Protein AF-A0A6M5YU17-F1 (afdb_monomer_lite)

Organism: NCBI:txid2774151

Radius of gyration: 11.87 Å; chains: 1; bounding box: 33×22×38 Å

InterPro domains:
  IPR011989 Armadillo-like helical [G3DSA:1.25.10.10] (2-87)
  IPR016024 Armadillo-type fold [SSF48371] (5-81)

Structure (mmCIF, N/CA/C/O backbone):
data_AF-A0A6M5YU17-F1
#
_entry.id   AF-A0A6M5YU17-F1
#
loop_
_atom_site.group_PDB
_atom_site.id
_atom_site.type_symbol
_atom_site.label_atom_id
_atom_site.label_alt_id
_atom_site.label_comp_id
_atom_site.label_asym_id
_atom_site.label_entity_id
_atom_site.label_seq_id
_atom_site.pdbx_PDB_ins_code
_atom_site.Cartn_x
_atom_site.Cartn_y
_atom_site.Cartn_z
_atom_site.occupancy
_atom_site.B_iso_or_equiv
_atom_site.auth_seq_id
_atom_site.auth_comp_id
_atom_site.auth_asym_id
_atom_site.auth_atom_id
_atom_site.pdbx_PDB_model_num
ATOM 1 N N . MET A 1 1 ? -2.323 -1.596 -20.348 1.00 61.62 1 MET A N 1
ATOM 2 C CA . MET A 1 1 ? -2.208 -1.552 -18.873 1.00 61.62 1 MET A CA 1
ATOM 3 C C . MET A 1 1 ? -1.343 -2.738 -18.456 1.00 61.62 1 MET A C 1
ATOM 5 O O . MET A 1 1 ? -1.587 -3.822 -18.966 1.00 61.62 1 MET A O 1
ATOM 9 N N . THR A 1 2 ? -0.286 -2.546 -17.660 1.00 80.69 2 THR A N 1
ATOM 10 C CA . THR A 1 2 ? 0.601 -3.650 -17.232 1.00 80.69 2 THR A CA 1
ATOM 11 C C . THR A 1 2 ? -0.138 -4.615 -16.304 1.00 80.69 2 THR A C 1
ATOM 13 O O . THR A 1 2 ? -1.064 -4.202 -15.605 1.00 80.69 2 THR A O 1
ATOM 16 N N . ALA A 1 3 ? 0.244 -5.896 -16.306 1.00 94.50 3 ALA A N 1
ATOM 17 C CA . ALA A 1 3 ? -0.395 -6.911 -15.470 1.00 94.50 3 ALA A CA 1
ATOM 18 C C . ALA A 1 3 ? -0.252 -6.579 -13.968 1.00 94.50 3 ALA A C 1
ATOM 20 O O . ALA A 1 3 ? 0.802 -6.071 -13.572 1.00 94.50 3 ALA A O 1
ATOM 21 N N . PRO A 1 4 ? -1.250 -6.891 -13.118 1.00 95.06 4 PRO A N 1
ATOM 22 C CA . PRO A 1 4 ? -1.158 -6.667 -11.672 1.00 95.06 4 PRO A CA 1
ATOM 23 C C . PRO A 1 4 ? 0.091 -7.291 -11.034 1.00 95.06 4 PRO A C 1
ATOM 25 O O . PRO A 1 4 ? 0.759 -6.646 -10.233 1.00 95.06 4 PRO A O 1
ATOM 28 N N . SER A 1 5 ? 0.488 -8.486 -11.480 1.00 95.88 5 SER A N 1
ATOM 29 C CA . SER A 1 5 ? 1.709 -9.173 -11.032 1.00 95.88 5 SER A CA 1
ATOM 30 C C . SER A 1 5 ? 2.994 -8.374 -11.289 1.00 95.88 5 SER A C 1
ATOM 32 O O . SER A 1 5 ? 3.895 -8.338 -10.447 1.00 95.88 5 SER A O 1
ATOM 34 N N . ALA A 1 6 ? 3.077 -7.681 -12.428 1.00 97.50 6 ALA A N 1
ATOM 35 C CA . ALA A 1 6 ? 4.199 -6.799 -12.734 1.00 97.50 6 ALA A CA 1
ATOM 36 C C . ALA A 1 6 ? 4.206 -5.569 -11.812 1.00 97.50 6 ALA A C 1
ATOM 38 O O . ALA A 1 6 ? 5.269 -5.145 -11.362 1.00 97.50 6 ALA A O 1
ATOM 39 N N . ARG A 1 7 ? 3.026 -5.024 -11.484 1.00 97.62 7 ARG A N 1
ATOM 40 C CA . ARG A 1 7 ? 2.893 -3.884 -10.562 1.00 97.62 7 ARG A CA 1
ATOM 41 C C . ARG A 1 7 ? 3.228 -4.264 -9.119 1.00 97.62 7 ARG A C 1
ATOM 43 O O . ARG A 1 7 ? 3.939 -3.510 -8.466 1.00 97.62 7 ARG A O 1
ATOM 50 N N . LEU A 1 8 ? 2.832 -5.454 -8.664 1.00 97.25 8 LEU A N 1
ATOM 51 C CA . LEU A 1 8 ? 3.252 -6.018 -7.374 1.00 97.25 8 LEU A CA 1
ATOM 52 C C . LEU A 1 8 ? 4.772 -6.156 -7.288 1.00 97.25 8 LEU A C 1
ATOM 54 O O . LEU A 1 8 ? 5.392 -5.706 -6.327 1.00 97.25 8 LEU A O 1
ATOM 58 N N . THR A 1 9 ? 5.380 -6.735 -8.326 1.00 97.56 9 THR A N 1
ATOM 59 C CA . THR A 1 9 ? 6.836 -6.911 -8.391 1.00 97.56 9 THR A CA 1
ATOM 60 C C . THR A 1 9 ? 7.554 -5.562 -8.352 1.00 97.56 9 THR A C 1
ATOM 62 O O . THR A 1 9 ? 8.539 -5.412 -7.633 1.00 97.56 9 THR A O 1
ATOM 65 N N . ALA A 1 10 ? 7.041 -4.562 -9.073 1.00 97.00 10 ALA A N 1
ATOM 66 C CA . ALA A 1 10 ? 7.584 -3.208 -9.059 1.00 97.00 10 ALA A CA 1
ATOM 67 C C . ALA A 1 10 ? 7.441 -2.537 -7.682 1.00 97.00 10 ALA A C 1
ATOM 69 O O . ALA A 1 10 ? 8.416 -1.982 -7.180 1.00 97.00 10 ALA A O 1
ATOM 70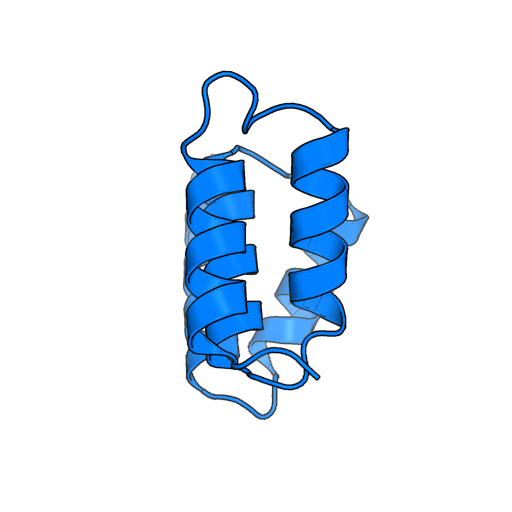 N N . ALA A 1 11 ? 6.266 -2.621 -7.049 1.00 97.44 11 ALA A N 1
ATOM 71 C CA . ALA A 1 11 ? 6.030 -2.068 -5.715 1.00 97.44 11 ALA A CA 1
ATOM 72 C C . ALA A 1 11 ? 6.988 -2.673 -4.680 1.00 97.44 11 ALA A C 1
ATOM 74 O O . ALA A 1 11 ? 7.626 -1.941 -3.921 1.00 97.44 11 ALA A O 1
ATOM 75 N N . LYS A 1 12 ? 7.162 -3.998 -4.717 1.00 97.38 12 LYS A N 1
ATOM 76 C CA . LYS A 1 12 ? 8.113 -4.705 -3.861 1.00 97.38 12 LYS A CA 1
ATOM 77 C C . LYS A 1 12 ? 9.555 -4.277 -4.127 1.00 97.38 12 LYS A C 1
ATOM 79 O O . LYS A 1 12 ? 10.268 -3.936 -3.193 1.00 97.38 12 LYS A O 1
ATOM 84 N N . ALA A 1 13 ? 9.979 -4.240 -5.390 1.00 97.25 13 ALA A N 1
ATOM 85 C CA . ALA A 1 13 ? 11.340 -3.844 -5.755 1.00 97.25 13 ALA A CA 1
ATOM 86 C C . ALA A 1 13 ? 11.669 -2.400 -5.335 1.00 97.25 13 ALA A C 1
ATOM 88 O O . ALA A 1 13 ? 12.788 -2.124 -4.903 1.00 97.25 13 ALA A O 1
ATOM 89 N N . LEU A 1 14 ? 10.697 -1.486 -5.432 1.00 96.75 14 LEU A N 1
ATOM 90 C CA . LEU A 1 14 ? 10.842 -0.118 -4.937 1.00 96.75 14 LEU A CA 1
ATOM 91 C C . LEU A 1 14 ? 11.006 -0.090 -3.414 1.00 96.75 14 LEU A C 1
ATOM 93 O O . LEU A 1 14 ? 11.915 0.576 -2.922 1.00 96.75 14 LEU A O 1
ATOM 97 N N . ALA A 1 15 ? 10.157 -0.813 -2.680 1.00 96.44 15 ALA A N 1
ATOM 98 C CA . ALA A 1 15 ? 10.177 -0.832 -1.221 1.00 96.44 15 ALA A CA 1
ATOM 99 C C . ALA A 1 15 ? 11.437 -1.500 -0.642 1.00 96.44 15 ALA A C 1
ATOM 101 O O . ALA A 1 15 ? 12.019 -0.980 0.307 1.00 96.44 15 ALA A O 1
ATOM 102 N N . ASP A 1 16 ? 11.876 -2.613 -1.231 1.00 96.00 16 ASP A N 1
ATOM 103 C CA . ASP A 1 16 ? 13.027 -3.400 -0.763 1.00 96.00 16 ASP A CA 1
ATOM 104 C C . ASP A 1 16 ? 14.375 -2.818 -1.237 1.00 96.00 16 ASP A C 1
ATOM 106 O O . ASP A 1 16 ? 15.446 -3.227 -0.782 1.00 96.00 16 ASP A O 1
ATOM 110 N N . GLY A 1 17 ? 14.349 -1.865 -2.174 1.00 93.94 17 GLY A N 1
ATOM 111 C CA . GLY A 1 17 ? 15.548 -1.238 -2.715 1.00 93.94 17 GLY A CA 1
ATOM 112 C C . GLY A 1 17 ? 16.325 -0.424 -1.673 1.00 93.94 17 GLY A C 1
ATOM 113 O O . GLY A 1 17 ? 15.771 0.084 -0.701 1.00 93.94 17 GLY A O 1
ATOM 114 N N . ARG A 1 18 ? 17.624 -0.194 -1.928 1.00 90.75 18 ARG A N 1
ATOM 115 C CA . ARG A 1 18 ? 18.516 0.619 -1.063 1.00 90.75 18 ARG A CA 1
ATOM 116 C C . ARG A 1 18 ? 17.923 1.989 -0.692 1.00 90.75 18 ARG A C 1
ATOM 118 O O . ARG A 1 18 ? 18.201 2.508 0.382 1.00 90.75 18 ARG A O 1
ATOM 125 N N . HIS A 1 19 ? 17.123 2.567 -1.587 1.00 90.19 19 HIS A N 1
ATOM 126 C CA . HIS A 1 19 ? 16.490 3.879 -1.430 1.00 90.19 19 HIS A CA 1
ATOM 127 C C . HIS A 1 19 ? 14.976 3.789 -1.160 1.00 90.19 19 HIS A C 1
ATOM 129 O O . HIS A 1 19 ? 14.262 4.777 -1.341 1.00 90.19 19 HIS A O 1
ATOM 135 N N . GLY A 1 20 ? 14.474 2.628 -0.729 1.00 88.88 20 GLY A N 1
ATOM 136 C CA . GLY A 1 20 ? 13.042 2.378 -0.552 1.00 88.88 20 GLY A CA 1
ATOM 137 C C . GLY A 1 20 ? 12.366 3.301 0.461 1.00 88.88 20 GLY A C 1
ATOM 138 O O . GLY A 1 20 ? 11.202 3.651 0.311 1.00 88.88 20 GLY A O 1
ATOM 139 N N . SER A 1 21 ? 13.111 3.795 1.453 1.00 92.12 21 SER A N 1
ATOM 140 C CA . SER A 1 21 ? 12.581 4.703 2.481 1.00 92.12 21 SER A CA 1
ATOM 141 C C . SER A 1 21 ? 12.525 6.180 2.072 1.00 92.12 21 SER A C 1
ATOM 143 O O . SER A 1 21 ? 12.104 7.001 2.891 1.00 92.12 21 SER A O 1
ATOM 145 N N . THR A 1 22 ? 12.946 6.533 0.851 1.00 96.12 22 THR A N 1
ATOM 146 C CA . THR A 1 22 ? 12.886 7.918 0.352 1.00 96.12 22 THR A CA 1
ATOM 147 C C . THR A 1 22 ? 11.446 8.393 0.160 1.00 96.12 22 THR A C 1
ATOM 149 O O . THR A 1 22 ? 10.545 7.603 -0.130 1.00 96.12 22 THR A O 1
ATOM 152 N N . ASP A 1 23 ? 11.230 9.706 0.265 1.00 95.38 23 ASP A N 1
ATOM 153 C CA . ASP A 1 23 ? 9.898 10.301 0.095 1.00 95.38 23 ASP A CA 1
ATOM 154 C C . ASP A 1 23 ? 9.328 10.070 -1.308 1.00 95.38 23 ASP A C 1
ATOM 156 O O . ASP A 1 23 ? 8.128 9.858 -1.456 1.00 95.38 23 ASP A O 1
ATOM 160 N N . GLY A 1 24 ? 10.185 10.021 -2.334 1.00 95.81 24 GLY A N 1
ATOM 161 C CA . GLY A 1 24 ? 9.771 9.694 -3.699 1.00 95.81 24 GLY A CA 1
ATOM 162 C C . GLY A 1 24 ? 9.182 8.285 -3.811 1.00 95.81 24 GLY A C 1
ATOM 163 O O . GLY A 1 24 ? 8.102 8.113 -4.372 1.00 95.81 24 GLY A O 1
ATOM 164 N N . VAL A 1 25 ? 9.844 7.280 -3.226 1.00 97.12 25 VAL A N 1
ATOM 165 C CA . VAL A 1 25 ? 9.332 5.899 -3.225 1.00 97.12 25 VAL A CA 1
ATOM 166 C C . VAL A 1 25 ? 8.033 5.801 -2.431 1.00 97.12 25 VAL A C 1
ATOM 168 O O . VAL A 1 25 ? 7.060 5.228 -2.922 1.00 97.12 25 VAL A O 1
ATOM 171 N N . LYS A 1 26 ? 7.975 6.409 -1.241 1.00 97.75 26 LYS A N 1
ATOM 172 C CA . LYS A 1 26 ? 6.746 6.453 -0.436 1.00 97.75 26 LYS A CA 1
ATOM 173 C C . LYS A 1 26 ? 5.604 7.142 -1.186 1.00 97.75 26 LYS A C 1
ATOM 175 O O . LYS A 1 26 ? 4.485 6.647 -1.153 1.00 97.75 26 LYS A O 1
ATOM 180 N N . GLY A 1 27 ? 5.875 8.226 -1.909 1.00 97.62 27 GLY A N 1
ATOM 181 C CA . GLY A 1 27 ? 4.882 8.913 -2.737 1.00 97.62 27 GLY A CA 1
ATOM 182 C C . GLY A 1 27 ? 4.313 8.019 -3.840 1.00 97.62 27 GLY A C 1
ATOM 183 O O . GLY A 1 27 ? 3.097 7.916 -3.981 1.00 97.62 27 GLY A O 1
ATOM 184 N N . VAL A 1 28 ? 5.177 7.308 -4.572 1.00 97.75 28 VAL A N 1
ATOM 185 C CA . VAL A 1 28 ? 4.753 6.379 -5.636 1.00 97.75 28 VAL A CA 1
ATOM 186 C C . VAL A 1 28 ? 3.927 5.222 -5.073 1.00 97.75 28 VAL A C 1
ATOM 188 O O . VAL A 1 28 ? 2.856 4.914 -5.597 1.00 97.75 28 VAL A O 1
ATOM 191 N N . LEU A 1 29 ? 4.391 4.600 -3.987 1.00 98.19 29 LEU A N 1
ATOM 192 C CA . LEU A 1 29 ? 3.653 3.525 -3.324 1.00 98.19 29 LEU A CA 1
ATOM 193 C C . LEU A 1 29 ? 2.311 4.022 -2.779 1.00 98.19 29 LEU A C 1
ATOM 195 O O . LEU A 1 29 ? 1.320 3.304 -2.862 1.00 98.19 29 LEU A O 1
ATOM 199 N N . PHE A 1 30 ? 2.251 5.249 -2.258 1.00 98.44 30 PHE A N 1
ATOM 200 C CA . PHE A 1 30 ? 1.010 5.817 -1.741 1.00 98.44 30 PHE A CA 1
ATOM 201 C C . PHE A 1 30 ? -0.005 6.087 -2.849 1.00 98.44 30 PHE A C 1
ATOM 203 O O . PHE A 1 30 ? -1.169 5.722 -2.709 1.00 98.44 30 PHE A O 1
ATOM 210 N N . GLN A 1 31 ? 0.438 6.612 -3.990 1.00 98.25 31 GLN A N 1
ATOM 211 C CA . GLN A 1 31 ? -0.431 6.775 -5.152 1.00 98.25 31 GLN A CA 1
ATOM 212 C C . GLN A 1 31 ? -0.999 5.427 -5.630 1.00 98.25 31 GLN A C 1
ATOM 214 O O . GLN A 1 31 ? -2.184 5.331 -5.948 1.00 98.25 31 GLN A O 1
ATOM 219 N N . ALA A 1 32 ? -0.179 4.371 -5.645 1.00 98.06 32 ALA A N 1
ATOM 220 C CA . ALA A 1 32 ? -0.634 3.026 -5.996 1.00 98.06 32 ALA A CA 1
ATOM 221 C C . ALA A 1 32 ? -1.616 2.453 -4.958 1.00 98.06 32 ALA A C 1
ATOM 223 O O . ALA A 1 32 ? -2.639 1.894 -5.346 1.00 98.06 32 ALA A O 1
ATOM 224 N N . ALA A 1 33 ? -1.375 2.664 -3.660 1.00 98.25 33 ALA A N 1
ATOM 225 C CA . ALA A 1 33 ? -2.309 2.288 -2.596 1.00 98.25 33 ALA A CA 1
ATOM 226 C C . ALA A 1 33 ? -3.693 2.940 -2.764 1.00 98.25 33 ALA A C 1
ATOM 228 O O . ALA A 1 33 ? -4.702 2.323 -2.442 1.00 98.25 33 ALA A O 1
ATOM 229 N N . GLN A 1 34 ? -3.751 4.159 -3.307 1.00 98.06 34 GLN A N 1
ATOM 230 C CA . GLN A 1 34 ? -5.002 4.888 -3.512 1.00 98.06 34 GLN A CA 1
ATOM 231 C C . GLN A 1 34 ? -5.741 4.502 -4.797 1.00 98.06 34 GLN A C 1
ATOM 233 O O . GLN A 1 34 ? -6.969 4.488 -4.807 1.00 98.06 34 GLN A O 1
ATOM 238 N N . LEU A 1 35 ? -5.010 4.258 -5.889 1.00 97.19 35 LEU A N 1
ATOM 239 C CA . LEU A 1 35 ? -5.582 4.290 -7.240 1.00 97.19 35 LEU A CA 1
ATOM 240 C C . LEU A 1 35 ? -5.410 2.996 -8.037 1.00 97.19 35 LEU A C 1
ATOM 242 O O . LEU A 1 35 ? -5.974 2.897 -9.128 1.00 97.19 35 LEU A O 1
ATOM 246 N N . ASP A 1 36 ? -4.631 2.016 -7.562 1.00 98.00 36 ASP A N 1
ATOM 247 C CA . ASP A 1 36 ? -4.444 0.793 -8.343 1.00 98.00 36 ASP A CA 1
ATOM 248 C C . ASP A 1 36 ? -5.775 0.027 -8.468 1.00 98.00 36 ASP A C 1
ATOM 250 O O . ASP A 1 36 ? -6.440 -0.228 -7.459 1.00 98.00 36 ASP A O 1
ATOM 254 N N . PRO A 1 37 ? -6.192 -0.367 -9.687 1.00 96.62 37 PRO A N 1
ATOM 255 C CA . PRO A 1 37 ? -7.458 -1.070 -9.869 1.00 96.62 37 PRO A CA 1
ATOM 256 C C . PRO A 1 37 ? -7.453 -2.476 -9.251 1.00 96.62 37 PRO A C 1
ATOM 258 O O . PRO A 1 37 ? -8.517 -3.034 -9.004 1.00 96.62 37 PRO A O 1
ATOM 261 N N . CYS A 1 38 ? -6.281 -3.061 -8.996 1.00 97.75 38 CYS A N 1
ATOM 262 C CA . CYS A 1 38 ? -6.150 -4.355 -8.340 1.00 97.75 38 CYS A CA 1
ATOM 263 C C . CYS A 1 38 ? -6.008 -4.171 -6.824 1.00 97.75 38 CYS A C 1
ATOM 265 O O . CYS A 1 38 ? -5.072 -3.518 -6.361 1.00 97.75 38 CYS A O 1
ATOM 267 N N . GLY A 1 39 ? -6.914 -4.777 -6.052 1.00 98.19 39 GLY A N 1
ATOM 268 C CA . GLY A 1 39 ? -6.878 -4.705 -4.590 1.00 98.19 39 GLY A CA 1
ATOM 269 C C . GLY A 1 39 ? -5.612 -5.304 -3.984 1.00 98.19 39 GLY A C 1
ATOM 270 O O . GLY A 1 39 ? -5.032 -4.695 -3.092 1.00 98.19 39 GLY A O 1
ATOM 271 N N . GLU A 1 40 ? -5.094 -6.398 -4.547 1.00 98.25 40 GLU A N 1
ATOM 272 C CA . GLU A 1 40 ? -3.828 -6.999 -4.107 1.00 98.25 40 GLU A CA 1
ATOM 273 C C . GLU A 1 40 ? -2.656 -6.005 -4.199 1.00 98.25 40 GLU A C 1
ATOM 275 O O . GLU A 1 40 ? -1.843 -5.901 -3.278 1.00 98.25 40 GLU A O 1
ATOM 280 N N . VAL A 1 41 ? -2.591 -5.211 -5.277 1.00 98.44 41 VAL A N 1
ATOM 281 C CA . VAL A 1 41 ? -1.561 -4.169 -5.431 1.00 98.44 41 VAL A CA 1
ATOM 282 C C . VAL A 1 41 ? -1.746 -3.075 -4.381 1.00 98.44 41 VAL A C 1
ATOM 284 O O . VAL A 1 41 ? -0.769 -2.685 -3.738 1.00 98.44 41 VAL A O 1
ATOM 287 N N . ARG A 1 42 ? -2.985 -2.606 -4.164 1.00 98.62 42 ARG A N 1
ATOM 288 C CA . ARG A 1 42 ? -3.271 -1.597 -3.131 1.00 98.62 42 ARG A CA 1
ATOM 289 C C . ARG A 1 42 ? -2.852 -2.091 -1.743 1.00 98.62 42 ARG A C 1
ATOM 291 O O . ARG A 1 42 ? -2.138 -1.384 -1.030 1.00 98.62 42 ARG A O 1
ATOM 298 N N . ALA A 1 43 ? -3.229 -3.319 -1.392 1.00 98.69 43 ALA A N 1
ATOM 299 C CA . ALA A 1 43 ? -2.903 -3.964 -0.124 1.00 98.69 43 ALA A CA 1
ATOM 300 C C . ALA A 1 43 ? -1.385 -4.077 0.086 1.00 98.69 43 ALA A C 1
ATOM 302 O O . ALA A 1 43 ? -0.867 -3.646 1.120 1.00 98.69 43 ALA A O 1
ATOM 303 N N . ALA A 1 44 ? -0.652 -4.565 -0.921 1.00 98.44 44 ALA A N 1
ATOM 304 C CA . ALA A 1 44 ? 0.804 -4.666 -0.868 1.00 98.44 44 ALA A CA 1
ATOM 305 C C . ALA A 1 44 ? 1.464 -3.296 -0.640 1.00 98.44 44 ALA A C 1
ATOM 307 O O . ALA A 1 44 ? 2.353 -3.159 0.204 1.00 98.44 44 ALA A O 1
ATOM 308 N N . CYS A 1 45 ? 1.002 -2.255 -1.339 1.00 98.56 45 CYS A N 1
ATOM 309 C CA . CYS A 1 45 ? 1.504 -0.896 -1.154 1.00 98.56 45 CYS A CA 1
ATOM 310 C C . CYS A 1 45 ? 1.261 -0.367 0.269 1.00 98.56 45 CYS A C 1
ATOM 312 O O . CYS A 1 45 ? 2.181 0.209 0.853 1.00 98.56 45 CYS A O 1
ATOM 314 N N . ILE A 1 46 ? 0.088 -0.613 0.869 1.00 98.38 46 ILE A N 1
ATOM 315 C CA . ILE A 1 46 ? -0.193 -0.266 2.276 1.00 98.38 46 ILE A CA 1
ATOM 316 C C . ILE A 1 46 ? 0.805 -0.961 3.214 1.00 98.38 46 ILE A C 1
ATOM 318 O O . ILE A 1 46 ? 1.409 -0.310 4.075 1.00 98.38 46 ILE A O 1
ATOM 322 N N . THR A 1 47 ? 1.034 -2.264 3.031 1.00 97.75 47 THR A N 1
ATOM 323 C CA . THR A 1 47 ? 1.984 -3.035 3.849 1.00 97.75 47 THR A CA 1
ATOM 324 C C . THR A 1 47 ? 3.417 -2.511 3.722 1.00 97.75 47 THR A C 1
ATOM 326 O O . THR A 1 47 ? 4.113 -2.347 4.735 1.00 97.75 47 THR A O 1
ATOM 329 N N . HIS A 1 48 ? 3.866 -2.205 2.502 1.00 97.62 48 HIS A N 1
ATOM 330 C CA . HIS A 1 48 ? 5.196 -1.649 2.260 1.00 97.62 48 HIS A CA 1
ATOM 331 C C . HIS A 1 48 ? 5.357 -0.271 2.905 1.00 97.62 48 HIS A C 1
ATOM 333 O O . HIS A 1 48 ? 6.319 -0.056 3.642 1.00 97.62 48 HIS A O 1
ATOM 339 N N . LEU A 1 49 ? 4.390 0.634 2.733 1.00 97.12 49 LEU A N 1
ATOM 340 C CA . LEU A 1 49 ? 4.412 1.965 3.350 1.00 97.12 49 LEU A CA 1
ATOM 341 C C . LEU A 1 49 ? 4.503 1.901 4.877 1.00 97.12 49 LEU A C 1
ATOM 343 O O . LEU A 1 49 ? 5.293 2.631 5.478 1.00 97.12 49 LEU A O 1
ATOM 347 N N . CYS A 1 50 ? 3.767 0.984 5.508 1.00 95.06 50 CYS A N 1
ATOM 348 C CA . CYS A 1 50 ? 3.849 0.767 6.953 1.00 95.06 50 CYS A CA 1
ATOM 349 C C . CYS A 1 50 ? 5.219 0.252 7.399 1.00 95.06 50 CYS A C 1
ATOM 351 O O . CYS A 1 50 ? 5.712 0.612 8.469 1.00 95.06 50 CYS A O 1
ATOM 353 N N . THR A 1 51 ? 5.840 -0.612 6.598 1.00 94.19 51 THR A N 1
ATOM 354 C CA . THR A 1 51 ? 7.172 -1.167 6.880 1.00 94.19 51 THR A CA 1
ATOM 355 C C . THR A 1 51 ? 8.262 -0.108 6.733 1.00 94.19 51 THR A C 1
ATOM 357 O O . THR A 1 51 ? 9.147 -0.027 7.580 1.00 94.19 51 THR A O 1
ATOM 360 N N . LEU A 1 52 ? 8.126 0.777 5.745 1.00 94.62 52 LEU A N 1
ATOM 361 C CA . LEU A 1 52 ? 9.003 1.928 5.507 1.00 94.62 52 LEU A CA 1
ATOM 362 C C . LEU A 1 52 ? 8.777 3.092 6.490 1.00 94.62 52 LEU A C 1
ATOM 364 O O . LEU A 1 52 ? 9.416 4.142 6.374 1.00 94.62 52 LEU A O 1
ATOM 368 N N . GLY A 1 53 ? 7.851 2.935 7.442 1.00 92.81 53 GLY A N 1
ATOM 369 C CA . GLY A 1 53 ? 7.543 3.942 8.452 1.00 92.81 53 GLY A CA 1
ATOM 370 C C . GLY A 1 53 ? 6.898 5.205 7.881 1.00 92.81 53 GLY A C 1
A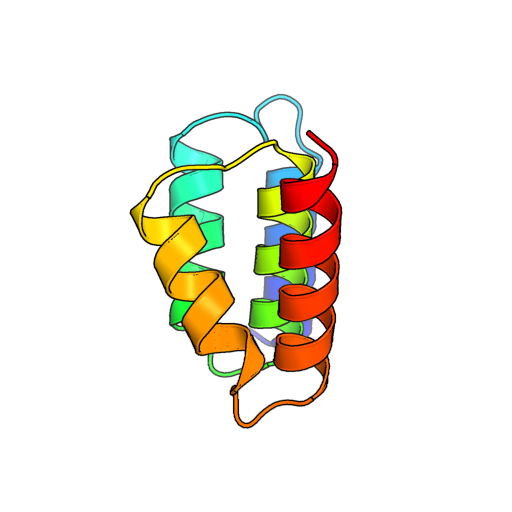TOM 371 O O . GLY A 1 53 ? 7.205 6.306 8.332 1.00 92.81 53 GLY A O 1
ATOM 372 N N . CYS A 1 54 ? 6.050 5.076 6.859 1.00 93.25 54 CYS A N 1
ATOM 373 C CA . CYS A 1 54 ? 5.200 6.176 6.420 1.00 93.25 54 CYS A CA 1
ATOM 374 C C . CYS A 1 54 ? 4.094 6.406 7.462 1.00 93.25 54 CYS A C 1
ATOM 376 O O . CYS A 1 54 ? 3.285 5.514 7.703 1.00 93.25 54 CYS A O 1
ATOM 378 N N . TYR A 1 55 ? 4.066 7.592 8.071 1.00 89.31 55 TYR A N 1
ATOM 379 C CA . TYR A 1 55 ? 3.065 7.998 9.072 1.00 89.31 55 TYR A CA 1
ATOM 380 C C . TYR A 1 55 ? 2.543 9.412 8.806 1.00 89.31 55 TYR A C 1
ATOM 382 O O . TYR A 1 55 ? 2.179 10.142 9.725 1.00 89.31 55 TYR A O 1
ATOM 390 N N . THR A 1 56 ? 2.549 9.839 7.543 1.00 93.06 56 THR A N 1
ATOM 391 C CA . THR A 1 56 ? 2.013 11.152 7.186 1.00 93.06 56 THR A CA 1
ATOM 392 C C . THR A 1 56 ? 0.507 11.195 7.473 1.00 93.06 56 THR A C 1
ATOM 394 O O . THR A 1 56 ? -0.172 10.178 7.301 1.00 93.06 56 THR A O 1
ATOM 397 N N . PRO A 1 57 ? -0.059 12.351 7.865 1.00 94.19 57 PRO A N 1
ATOM 398 C CA . PRO A 1 57 ? -1.494 12.466 8.129 1.00 94.19 57 PRO A CA 1
ATOM 399 C C . PRO A 1 57 ? -2.369 11.986 6.963 1.00 94.19 57 PRO A C 1
ATOM 401 O O . PRO A 1 57 ? -3.404 11.360 7.179 1.00 94.19 57 PRO A O 1
ATOM 404 N N . GLN A 1 58 ? -1.928 12.217 5.722 1.00 95.75 58 GLN A N 1
ATOM 405 C CA . GLN A 1 58 ? -2.626 11.756 4.521 1.00 95.75 58 GLN A CA 1
ATOM 406 C C . GLN A 1 58 ? -2.675 10.227 4.438 1.00 95.75 58 GLN A C 1
ATOM 408 O O . GLN A 1 58 ? -3.719 9.661 4.117 1.00 95.75 58 GLN A O 1
ATOM 413 N N . PHE A 1 59 ? -1.564 9.552 4.744 1.00 95.69 59 PHE A N 1
ATOM 414 C CA . PHE A 1 59 ? -1.521 8.094 4.743 1.00 95.69 59 PHE A CA 1
ATOM 415 C C . PHE A 1 59 ? -2.378 7.506 5.868 1.00 95.69 59 PHE A C 1
ATOM 417 O O . PHE A 1 59 ? -3.117 6.553 5.633 1.00 95.69 59 PHE A O 1
ATOM 424 N N . LEU A 1 60 ? -2.360 8.118 7.056 1.00 94.56 60 LEU A N 1
ATOM 425 C CA . LEU A 1 60 ? -3.215 7.707 8.173 1.00 94.56 60 LEU A CA 1
ATOM 426 C C . LEU A 1 60 ? -4.707 7.812 7.819 1.00 94.56 60 LEU A C 1
ATOM 428 O O . LEU A 1 60 ? -5.455 6.857 8.028 1.00 94.56 60 LEU A O 1
ATOM 432 N N . GLY A 1 61 ? -5.134 8.932 7.225 1.00 96.06 61 GLY A N 1
ATOM 433 C CA . GLY A 1 61 ? -6.518 9.106 6.769 1.00 96.06 61 GLY A CA 1
ATOM 434 C C . GLY A 1 61 ? -6.913 8.118 5.666 1.00 96.06 61 GLY A C 1
ATOM 435 O O . GLY A 1 61 ? -8.029 7.591 5.657 1.00 96.06 61 GLY A O 1
ATOM 436 N N . HIS A 1 62 ? -5.983 7.798 4.762 1.00 97.12 62 HIS A N 1
ATOM 437 C CA . HIS A 1 62 ? -6.215 6.777 3.745 1.00 97.12 62 HIS A CA 1
ATOM 438 C C . HIS A 1 62 ? -6.401 5.384 4.357 1.00 97.12 62 HIS A C 1
ATOM 440 O O . HIS A 1 62 ? -7.350 4.702 3.986 1.00 97.12 62 HIS A O 1
ATOM 446 N N . ILE A 1 63 ? -5.569 4.973 5.321 1.00 95.94 63 ILE A N 1
ATOM 447 C CA . ILE A 1 63 ? -5.706 3.660 5.972 1.00 95.94 63 ILE A CA 1
ATOM 448 C C . ILE A 1 63 ? -7.057 3.534 6.683 1.00 95.94 63 ILE A C 1
ATOM 450 O O . ILE A 1 63 ? -7.723 2.511 6.547 1.00 95.94 63 ILE A O 1
ATOM 454 N N . GLN A 1 64 ? -7.504 4.577 7.389 1.00 95.25 64 GLN A N 1
ATOM 455 C CA . GLN A 1 64 ? -8.826 4.578 8.030 1.00 95.25 64 GLN A CA 1
ATOM 456 C C . GLN A 1 64 ? -9.955 4.337 7.019 1.00 95.25 64 GLN A C 1
ATOM 458 O O . GLN A 1 64 ? -10.899 3.600 7.300 1.00 95.25 64 GLN A O 1
ATOM 463 N N . THR A 1 65 ? -9.834 4.918 5.824 1.00 96.81 65 THR A N 1
ATOM 464 C CA . THR A 1 65 ? -10.776 4.680 4.723 1.00 96.81 65 THR A CA 1
ATOM 465 C C . THR A 1 65 ? -10.644 3.251 4.184 1.00 96.81 65 THR A C 1
ATOM 467 O O . THR A 1 65 ? -11.648 2.565 4.001 1.00 96.81 65 THR A O 1
ATOM 470 N N . ALA A 1 66 ? -9.412 2.770 3.994 1.00 97.75 66 ALA A N 1
ATOM 471 C CA . ALA A 1 66 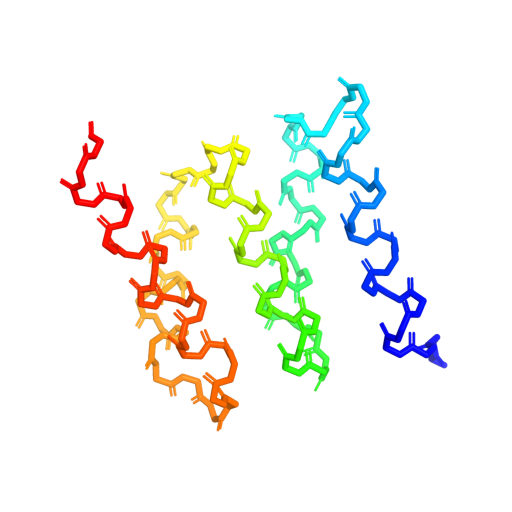? -9.096 1.452 3.447 1.00 97.75 66 ALA A CA 1
ATOM 472 C C . ALA A 1 66 ? -9.564 0.284 4.337 1.00 97.75 66 ALA A C 1
ATOM 474 O O . ALA A 1 66 ? -9.849 -0.796 3.826 1.00 97.75 66 ALA A O 1
ATOM 475 N N . CYS A 1 67 ? -9.756 0.498 5.644 1.00 97.88 67 CYS A N 1
ATOM 476 C CA . CYS A 1 67 ? -10.409 -0.475 6.532 1.00 97.88 67 CYS A CA 1
ATOM 477 C C . CYS A 1 67 ? -11.833 -0.861 6.080 1.00 97.88 67 CYS A C 1
ATOM 479 O O . CYS A 1 67 ? -12.332 -1.911 6.487 1.00 97.88 67 CYS A O 1
ATOM 481 N N . ASN A 1 68 ? -12.465 -0.040 5.233 1.00 97.25 68 ASN A N 1
ATOM 482 C CA . ASN A 1 68 ? -13.780 -0.272 4.637 1.00 97.25 68 ASN A CA 1
ATOM 483 C C . ASN A 1 68 ? -13.719 -0.432 3.102 1.00 97.25 68 ASN A C 1
ATOM 485 O O . ASN A 1 68 ? -14.741 -0.271 2.437 1.00 97.25 68 ASN A O 1
ATOM 489 N N . ASP A 1 69 ? -12.545 -0.719 2.523 1.00 98.12 69 ASP A N 1
ATOM 490 C CA . ASP A 1 69 ? -12.408 -0.958 1.078 1.00 98.12 69 ASP A CA 1
ATOM 491 C C . ASP A 1 69 ? -13.283 -2.144 0.633 1.00 98.12 69 ASP A C 1
ATOM 493 O O . ASP A 1 69 ? -13.546 -3.080 1.390 1.00 98.12 69 ASP A O 1
ATOM 497 N N . THR A 1 70 ? -13.744 -2.114 -0.614 1.00 97.00 70 THR A N 1
ATOM 498 C CA . THR A 1 70 ? -14.493 -3.216 -1.235 1.00 97.00 70 THR A CA 1
ATOM 499 C C . THR A 1 70 ? -13.700 -4.524 -1.288 1.00 97.00 70 THR A C 1
ATOM 501 O O . THR A 1 70 ? -14.281 -5.601 -1.150 1.00 97.00 70 THR A O 1
ATOM 504 N N . ASP A 1 71 ? -12.378 -4.439 -1.432 1.00 98.31 71 ASP A N 1
ATOM 505 C CA . ASP A 1 71 ? -11.479 -5.582 -1.510 1.00 98.31 71 ASP A CA 1
ATOM 506 C C . ASP A 1 71 ? -11.043 -6.042 -0.111 1.00 98.31 71 ASP A C 1
ATOM 508 O O . ASP A 1 71 ? -10.609 -5.249 0.726 1.00 98.31 71 ASP A O 1
ATOM 512 N N . GLU A 1 72 ? -11.170 -7.341 0.155 1.00 98.44 72 GLU A N 1
ATOM 513 C CA . GLU A 1 72 ? -10.856 -7.932 1.457 1.00 98.44 72 GLU A CA 1
ATOM 514 C C . GLU A 1 72 ? -9.380 -7.813 1.833 1.00 98.44 72 GLU A C 1
ATOM 516 O O . GLU A 1 72 ? -9.072 -7.457 2.970 1.00 98.44 72 GLU A O 1
ATOM 521 N N . GLN A 1 73 ? -8.470 -8.009 0.877 1.00 98.12 73 GLN A N 1
ATOM 522 C CA . GLN A 1 73 ? -7.035 -7.937 1.139 1.00 98.12 73 GLN A CA 1
ATOM 523 C C . GLN A 1 73 ? -6.622 -6.520 1.533 1.00 98.12 73 GLN A C 1
ATOM 525 O O . GLN A 1 73 ? -5.755 -6.331 2.388 1.00 98.12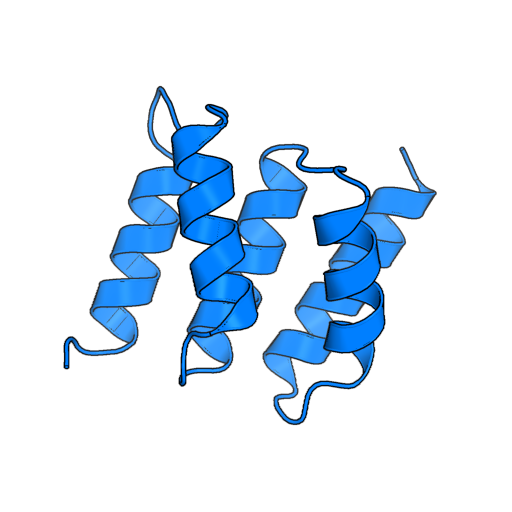 73 GLN A O 1
ATOM 530 N N . VAL A 1 74 ? -7.271 -5.513 0.942 1.00 98.69 74 VAL A N 1
ATOM 531 C CA . VAL A 1 74 ? -7.042 -4.108 1.291 1.00 98.69 74 VAL A CA 1
ATOM 532 C C . VAL A 1 74 ? -7.527 -3.816 2.706 1.00 98.69 74 VAL A C 1
ATOM 534 O O . VAL A 1 74 ? -6.785 -3.211 3.483 1.00 98.69 74 VAL A O 1
ATOM 537 N N . ARG A 1 75 ? -8.726 -4.292 3.073 1.00 98.69 75 ARG A N 1
ATOM 538 C CA . ARG A 1 75 ? -9.242 -4.141 4.443 1.00 98.69 75 ARG A CA 1
ATOM 539 C C . ARG A 1 75 ? -8.309 -4.770 5.470 1.00 98.69 75 ARG A C 1
ATOM 541 O O . ARG A 1 75 ? -8.047 -4.158 6.504 1.00 98.69 75 ARG A O 1
ATOM 548 N N . ASP A 1 76 ? -7.796 -5.963 5.197 1.00 98.44 76 ASP A N 1
ATOM 549 C CA . ASP A 1 76 ? -6.925 -6.680 6.128 1.00 98.44 76 ASP A CA 1
ATOM 550 C C . ASP A 1 76 ? -5.552 -6.017 6.258 1.00 98.44 76 ASP A C 1
ATOM 552 O O . ASP A 1 76 ? -5.067 -5.808 7.374 1.00 98.44 76 ASP A O 1
ATOM 556 N N . ALA A 1 77 ? -4.960 -5.584 5.141 1.00 98.19 77 ALA A N 1
ATOM 557 C CA . ALA A 1 77 ? -3.724 -4.808 5.156 1.00 98.19 77 ALA A CA 1
ATOM 558 C C . ALA A 1 77 ? -3.886 -3.491 5.935 1.00 98.19 77 ALA A C 1
ATOM 560 O O . ALA A 1 77 ? -2.995 -3.114 6.701 1.00 98.19 77 ALA A O 1
ATOM 561 N N . ALA A 1 78 ? -5.025 -2.810 5.783 1.00 97.88 78 ALA A N 1
ATOM 562 C CA . ALA A 1 78 ? -5.330 -1.571 6.489 1.00 97.88 78 ALA A CA 1
ATOM 563 C C . ALA A 1 78 ? -5.517 -1.782 8.001 1.00 97.88 78 ALA A C 1
ATOM 565 O O . ALA A 1 78 ? -4.951 -1.037 8.801 1.00 97.88 78 ALA A O 1
ATOM 566 N N . LYS A 1 79 ? -6.230 -2.833 8.420 1.00 97.44 79 LYS A N 1
ATOM 567 C CA . LYS A 1 79 ? -6.374 -3.178 9.846 1.00 97.44 79 LYS A CA 1
ATOM 568 C C . LYS A 1 79 ? -5.024 -3.506 10.481 1.00 97.44 79 LYS A C 1
ATOM 570 O O . LYS A 1 79 ? -4.688 -2.947 11.523 1.00 97.44 79 LYS A O 1
ATOM 575 N N . ALA A 1 80 ? -4.213 -4.332 9.817 1.00 96.44 80 ALA A N 1
ATOM 576 C CA . ALA A 1 80 ? -2.866 -4.656 10.281 1.00 96.44 80 ALA A CA 1
ATOM 577 C C . ALA A 1 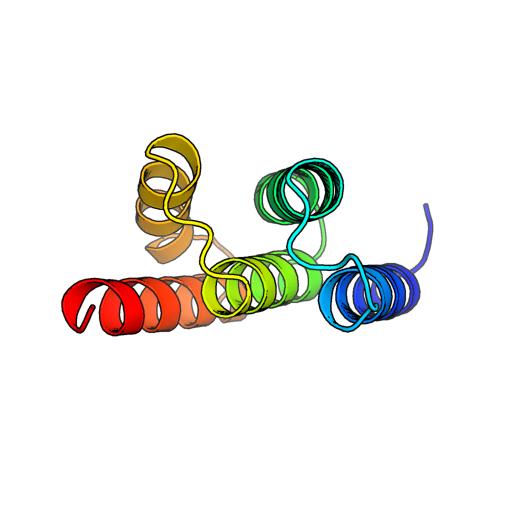80 ? -1.971 -3.404 10.372 1.00 96.44 80 ALA A C 1
ATOM 579 O O . ALA A 1 80 ? -1.186 -3.253 11.313 1.00 96.44 80 ALA A O 1
ATOM 580 N N . ALA A 1 81 ? -2.106 -2.475 9.420 1.00 95.06 81 ALA A N 1
ATOM 581 C CA . ALA A 1 81 ? -1.442 -1.177 9.457 1.00 95.06 81 ALA A CA 1
ATOM 582 C C . ALA A 1 81 ? -1.865 -0.344 10.678 1.00 95.06 81 ALA A C 1
ATOM 584 O O . ALA A 1 81 ? -0.995 0.122 11.416 1.00 95.06 81 ALA A O 1
ATOM 585 N N . CYS A 1 82 ? -3.172 -0.210 10.933 1.00 93.00 82 CYS A N 1
ATOM 586 C CA . CYS A 1 82 ? -3.703 0.476 12.114 1.00 93.00 82 CYS A CA 1
ATOM 587 C C . CYS A 1 82 ? -3.165 -0.122 13.419 1.00 93.00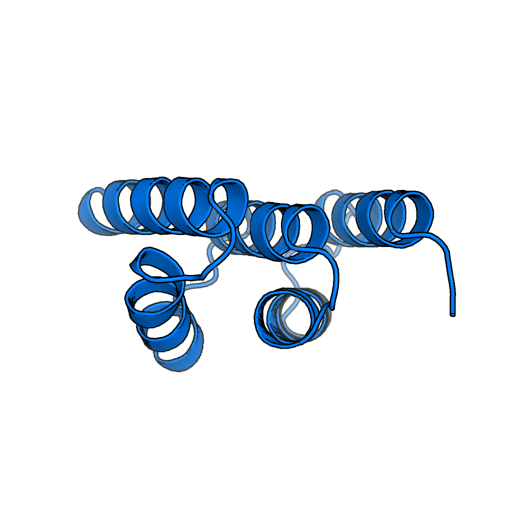 82 CYS A C 1
ATOM 589 O O . CYS A 1 82 ? -2.687 0.613 14.282 1.00 93.00 82 CYS A O 1
ATOM 591 N N . GLU A 1 83 ? -3.184 -1.448 13.561 1.00 91.44 83 GLU A N 1
ATOM 592 C CA . GLU A 1 83 ? -2.667 -2.124 14.755 1.00 91.44 83 GLU A CA 1
ATOM 593 C C . GLU A 1 83 ? -1.176 -1.853 14.973 1.00 91.44 83 GLU A C 1
ATOM 595 O O . GLU A 1 83 ? -0.740 -1.577 16.093 1.00 91.44 83 GLU A O 1
ATOM 600 N N . LYS A 1 84 ? -0.383 -1.893 13.897 1.00 88.12 84 LYS A N 1
ATOM 601 C CA . LYS A 1 84 ? 1.054 -1.605 13.948 1.00 88.12 84 LYS A CA 1
ATOM 602 C C . LYS A 1 84 ? 1.336 -0.146 14.313 1.00 88.12 84 LYS A C 1
ATOM 604 O O . LYS A 1 84 ? 2.362 0.128 14.929 1.00 88.12 84 LYS A O 1
ATOM 609 N N . MET A 1 85 ? 0.446 0.770 13.939 1.00 78.88 85 MET A N 1
ATOM 610 C CA . MET A 1 85 ? 0.545 2.198 14.246 1.00 78.88 85 MET A CA 1
ATOM 611 C C . MET A 1 85 ? 0.191 2.526 15.694 1.00 78.88 85 MET A C 1
ATOM 613 O O . MET A 1 85 ? 0.829 3.390 16.271 1.00 78.88 85 MET A O 1
ATOM 617 N N . ILE A 1 86 ? -0.764 1.817 16.301 1.00 75.38 86 ILE A N 1
ATOM 618 C CA . ILE A 1 86 ? -1.127 2.000 17.720 1.00 75.38 86 ILE A CA 1
ATOM 619 C C . ILE A 1 86 ? 0.023 1.596 18.660 1.00 75.38 86 ILE A C 1
ATOM 621 O O . ILE A 1 86 ? 0.120 2.090 19.779 1.00 75.38 86 ILE A O 1
ATOM 625 N N . ARG A 1 87 ? 0.887 0.673 18.222 1.00 69.75 87 ARG A N 1
ATOM 626 C CA . ARG A 1 87 ? 1.992 0.123 19.026 1.00 69.75 87 ARG A CA 1
ATOM 627 C C . ARG A 1 87 ? 3.322 0.876 18.879 1.00 69.75 87 ARG A C 1
ATOM 629 O O . ARG A 1 87 ? 4.307 0.428 19.465 1.00 69.75 87 ARG A O 1
ATOM 636 N N . LYS A 1 88 ? 3.384 1.936 18.073 1.00 56.81 88 LYS A N 1
ATOM 637 C CA . LYS A 1 88 ? 4.581 2.768 17.883 1.00 56.81 88 LYS A CA 1
ATOM 638 C C . LYS A 1 88 ? 4.416 4.121 18.551 1.00 56.81 88 LYS A C 1
ATOM 640 O O . LYS A 1 88 ? 5.459 4.634 19.006 1.00 56.81 88 LYS A O 1
#

Sequence (88 aa):
MTAPSARLTAAKALADGRHGSTDGVKGVLFQAAQLDPCGEVRAACITHLCTLGCYTPQFLGHIQTACNDTDEQVRDAAKAACEKMIRK

pLDDT: mean 94.53, std 7.28, range [56.81, 98.69]

Foldseek 3Di:
DDDLVVLLVVLVCCLVDPCNLDPVNLVVLVVQLVDPPDLVSVLSSLQSCLVSPPDDPVNLVSLVVQCPDPDPSSVVSSVVSVVSVVVD

Secondary structure (DSSP, 8-state):
---HHHHHHHHHHHHHSTTTTSHHHHHHHHHHHHH-SSHHHHHHHHHHHHHTT---HHHHHHHHHHTT-SSHHHHHHHHHHHHHHHT-